Protein AF-A0A259D8V4-F1 (afdb_monomer_lite)

Radius of gyration: 22.52 Å; chains: 1; bounding box: 45×19×70 Å

Foldseek 3Di:
DDDPPDDDDDDDDQDADDPLVVLLVCLVVCLVVVLVVLCVQLVCLVVPFDDDDPVVSVVVSVVSVVVSVVVNVVVVVVSVVSNVVSVVVDPVVPPSND

pLDDT: mean 82.52, std 15.94, range [36.84, 97.25]

Secondary structure (DSSP, 8-state):
---------S----PPP-HHHHHHHHHHHHHHHHHHHHHHHHHHHHHSPPSS-HHHHHHHHHHHHHHHHHHHHHHHHHHHHHHHHHHHHHHHH-TT--

Sequence (98 aa):
MMSRFFHKLKTHPKTPPGLERKILRHIPQVFIFGLLGLSLPALLARLFPIAGSVSEVQRWIGTVDIYVISLIVFYCTAIFTVGFGAFIVMIMKGPAYV

Structure (mmCIF, N/CA/C/O backbone):
data_AF-A0A259D8V4-F1
#
_entry.id   AF-A0A259D8V4-F1
#
loop_
_atom_site.group_PDB
_atom_site.id
_atom_site.type_symbol
_atom_site.label_atom_id
_atom_site.label_alt_id
_atom_site.label_comp_id
_atom_site.label_asym_id
_atom_site.label_entity_id
_atom_site.label_seq_id
_atom_site.pdbx_PDB_ins_code
_atom_site.Cartn_x
_atom_site.Cartn_y
_atom_site.Cartn_z
_atom_site.occupancy
_atom_site.B_iso_or_equiv
_atom_site.auth_seq_id
_atom_site.auth_comp_id
_atom_site.auth_asym_id
_atom_site.auth_atom_id
_atom_site.pdbx_PDB_model_num
ATOM 1 N N . MET A 1 1 ? -2.424 7.055 44.574 1.00 36.84 1 MET A N 1
ATOM 2 C CA . MET A 1 1 ? -2.954 8.048 43.614 1.00 36.84 1 MET A CA 1
ATOM 3 C C . MET A 1 1 ? -3.317 7.292 42.337 1.00 36.84 1 MET A C 1
ATOM 5 O O . MET A 1 1 ? -2.437 6.997 41.548 1.00 36.84 1 MET A O 1
ATOM 9 N N . MET A 1 2 ? -4.569 6.835 42.209 1.00 40.53 2 MET A N 1
ATOM 10 C CA . MET A 1 2 ? -5.044 6.011 41.082 1.00 40.53 2 MET A CA 1
ATOM 11 C C . MET A 1 2 ? -6.095 6.812 40.311 1.00 40.53 2 MET A C 1
ATOM 13 O O . MET A 1 2 ? -7.074 7.270 40.899 1.00 40.53 2 MET A O 1
ATOM 17 N N . SER A 1 3 ? -5.858 7.028 39.019 1.00 45.16 3 SER A N 1
ATOM 18 C CA . SER A 1 3 ? -6.685 7.840 38.126 1.00 45.16 3 SER A CA 1
ATOM 19 C C . SER A 1 3 ? -8.096 7.254 37.975 1.00 45.16 3 SER A C 1
ATOM 21 O O . SER A 1 3 ? -8.336 6.265 37.286 1.00 45.16 3 SER A O 1
ATOM 23 N N . ARG A 1 4 ? -9.061 7.899 38.639 1.00 56.03 4 ARG A N 1
ATOM 24 C CA . ARG A 1 4 ? -10.502 7.603 38.615 1.00 56.03 4 ARG A CA 1
ATOM 25 C C . ARG A 1 4 ? -11.189 8.133 37.344 1.00 56.03 4 ARG A C 1
ATOM 27 O O . ARG A 1 4 ? -12.112 8.932 37.448 1.00 56.03 4 ARG A O 1
ATOM 34 N N . PHE A 1 5 ? -10.762 7.721 36.151 1.00 58.62 5 PHE A N 1
ATOM 35 C CA . PHE A 1 5 ? -11.382 8.221 34.908 1.00 58.62 5 PHE A CA 1
ATOM 36 C C . PHE A 1 5 ? -12.447 7.316 34.275 1.00 58.62 5 PHE A C 1
ATOM 38 O O . PHE A 1 5 ? -13.116 7.756 33.348 1.00 58.62 5 PHE A O 1
ATOM 45 N N . PHE A 1 6 ? -12.705 6.108 34.792 1.00 58.25 6 PHE A N 1
ATOM 46 C CA . PHE A 1 6 ? -13.746 5.243 34.219 1.00 58.25 6 PHE A CA 1
ATOM 47 C C . PHE A 1 6 ? -14.656 4.637 35.289 1.00 58.25 6 PHE A C 1
ATOM 49 O O . PHE A 1 6 ? -14.349 3.611 35.896 1.00 58.25 6 PHE A O 1
ATOM 56 N N . HIS A 1 7 ? -15.814 5.267 35.496 1.00 53.75 7 HIS A N 1
ATOM 57 C CA . HIS A 1 7 ? -16.948 4.635 36.165 1.00 53.75 7 HIS A CA 1
ATOM 58 C C . HIS A 1 7 ? -17.513 3.547 35.240 1.00 53.75 7 HIS A C 1
ATOM 60 O O . HIS A 1 7 ? -18.176 3.844 34.249 1.00 53.75 7 HIS A O 1
ATOM 66 N N . LYS A 1 8 ? -17.244 2.271 35.547 1.00 55.88 8 LYS A N 1
ATOM 67 C CA . LYS A 1 8 ? -17.956 1.147 34.921 1.00 55.88 8 LYS A CA 1
ATOM 68 C C . LYS A 1 8 ? -19.410 1.157 35.399 1.00 55.88 8 LYS A C 1
ATOM 70 O O . LYS A 1 8 ? -19.677 0.869 36.565 1.00 55.88 8 LYS A O 1
ATOM 75 N N . LEU A 1 9 ? -20.339 1.470 34.499 1.00 59.94 9 LEU A N 1
ATOM 76 C CA . LEU A 1 9 ? -21.774 1.322 34.741 1.00 59.94 9 LEU A CA 1
ATOM 77 C C . LEU A 1 9 ? -22.122 -0.175 34.793 1.00 59.94 9 LEU A C 1
ATOM 79 O O . LEU A 1 9 ? -21.715 -0.951 33.930 1.00 59.94 9 LEU A O 1
ATOM 83 N N . LYS A 1 10 ? -22.824 -0.588 35.854 1.00 54.66 10 LYS A N 1
ATOM 84 C CA . LYS A 1 10 ? -22.950 -1.988 36.298 1.00 54.66 10 LYS A CA 1
ATOM 85 C C . LYS A 1 10 ? -23.828 -2.905 35.434 1.00 54.66 10 LYS A C 1
ATOM 87 O O . LYS A 1 10 ? -23.935 -4.078 35.765 1.00 54.66 10 LYS A O 1
ATOM 92 N N . THR A 1 11 ? -24.425 -2.444 34.339 1.00 54.09 11 THR A N 1
ATOM 93 C CA . THR A 1 11 ? -25.414 -3.245 33.595 1.00 54.09 11 THR A CA 1
ATOM 94 C C . THR A 1 11 ? -25.470 -2.857 32.116 1.00 54.09 11 THR A C 1
ATOM 96 O O . THR A 1 11 ? -26.434 -2.246 31.668 1.00 54.09 11 THR A O 1
ATOM 99 N N . HIS A 1 12 ? -24.447 -3.222 31.341 1.00 53.22 12 HIS A N 1
ATOM 100 C CA . HIS A 1 12 ? -24.570 -3.312 29.883 1.00 53.22 12 HIS A CA 1
ATOM 101 C C . HIS A 1 12 ? -24.471 -4.784 29.460 1.00 53.22 12 HIS A C 1
ATOM 103 O O . HIS A 1 12 ? -23.537 -5.464 29.896 1.00 53.22 12 HIS A O 1
ATOM 109 N N . PRO A 1 13 ? -25.401 -5.303 28.634 1.00 55.94 13 PRO A N 1
ATOM 110 C CA . PRO A 1 13 ? -25.241 -6.626 28.050 1.00 55.94 13 PRO A CA 1
ATOM 111 C C . PRO A 1 13 ? -23.969 -6.626 27.198 1.00 55.94 13 PRO A C 1
ATOM 113 O O . PRO A 1 13 ? -23.772 -5.740 26.362 1.00 55.94 13 PRO A O 1
ATOM 116 N N . LYS A 1 14 ? -23.084 -7.601 27.438 1.00 57.16 14 LYS A N 1
ATOM 117 C CA . LYS A 1 14 ? -21.858 -7.777 26.656 1.00 57.16 14 LYS A CA 1
ATOM 118 C C . LYS A 1 14 ? -22.243 -7.970 25.193 1.00 57.16 14 LYS A C 1
ATOM 120 O O . LYS A 1 14 ? -22.818 -8.995 24.833 1.00 57.16 14 LYS A O 1
ATOM 125 N N . THR A 1 15 ? -21.959 -6.980 24.358 1.00 56.59 15 THR A N 1
ATOM 126 C CA . THR A 1 15 ? -22.191 -7.086 22.920 1.00 56.59 15 THR A CA 1
ATOM 127 C C . THR A 1 15 ? -21.029 -7.865 22.297 1.00 56.59 15 THR A C 1
ATOM 129 O O . THR A 1 15 ? -19.869 -7.608 22.635 1.00 56.59 15 THR A O 1
ATOM 132 N N . PRO A 1 16 ? -21.304 -8.867 21.445 1.00 63.25 16 PRO A N 1
ATOM 133 C CA . PRO A 1 16 ? -20.259 -9.709 20.876 1.00 63.25 16 PRO A CA 1
ATOM 134 C C . PRO A 1 16 ? -19.288 -8.868 20.030 1.00 63.25 16 PRO A C 1
ATOM 136 O O . PRO A 1 16 ? -19.739 -7.950 19.344 1.00 63.25 16 PRO A O 1
ATOM 139 N N . PRO A 1 17 ? -17.969 -9.163 20.053 1.00 63.72 17 PRO A N 1
ATOM 140 C CA . PRO A 1 17 ? -16.949 -8.414 19.317 1.00 63.72 17 PRO A CA 1
ATOM 141 C C . PRO A 1 17 ? -17.334 -8.230 17.840 1.00 63.72 17 PRO A C 1
ATOM 143 O O . PRO A 1 17 ? -17.481 -9.205 17.108 1.00 63.72 17 PRO A O 1
ATOM 146 N N . GLY A 1 18 ? -17.495 -6.973 17.413 1.00 74.94 18 GLY A N 1
ATOM 147 C CA . GLY A 1 18 ? -17.893 -6.623 16.049 1.00 74.94 18 GLY A CA 1
ATOM 148 C C . GLY A 1 18 ? -16.755 -6.737 15.029 1.00 74.94 18 GLY A C 1
ATOM 149 O O . GLY A 1 18 ? -15.597 -6.988 15.375 1.00 74.94 18 GLY A O 1
ATOM 150 N N . LEU A 1 19 ? -17.087 -6.490 13.757 1.00 76.81 19 LEU A N 1
ATOM 151 C CA . LEU A 1 19 ? -16.158 -6.543 12.617 1.00 76.81 19 LEU A CA 1
ATOM 152 C C . LEU A 1 19 ? -14.901 -5.674 12.804 1.00 76.81 19 LEU A C 1
ATOM 154 O O . LEU A 1 19 ? -13.821 -6.087 12.390 1.00 76.81 19 LEU A O 1
ATOM 158 N N . GLU A 1 20 ? -15.000 -4.537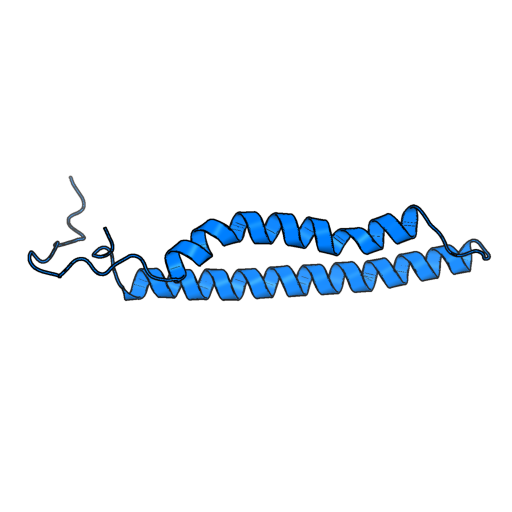 13.499 1.00 79.75 20 GLU A N 1
ATOM 159 C CA . GLU A 1 20 ? -13.867 -3.642 13.799 1.00 79.75 20 GLU A CA 1
ATOM 160 C C . GLU A 1 20 ? -12.688 -4.361 14.455 1.00 79.75 20 GLU A C 1
ATOM 162 O O . GLU A 1 20 ? -11.540 -4.142 14.084 1.00 79.75 20 GLU A O 1
ATOM 167 N N . ARG A 1 21 ? -12.950 -5.263 15.408 1.00 79.75 21 ARG A N 1
ATOM 168 C CA . ARG A 1 21 ? -11.883 -5.961 16.135 1.00 79.75 21 ARG A CA 1
ATOM 169 C C . ARG A 1 21 ? -11.164 -6.970 15.246 1.00 79.75 21 ARG A C 1
ATOM 171 O O . ARG A 1 21 ? -9.962 -7.184 15.400 1.00 79.75 21 ARG A O 1
ATOM 178 N N . LYS A 1 22 ? -11.897 -7.574 14.306 1.00 84.25 22 LYS A N 1
ATOM 179 C CA . LYS A 1 22 ? -11.330 -8.456 13.283 1.00 84.25 22 LYS A CA 1
ATOM 180 C C . LYS A 1 22 ? -10.491 -7.647 12.290 1.00 84.25 22 LYS A C 1
ATOM 182 O O . LYS A 1 22 ? -9.371 -8.051 11.996 1.00 84.25 22 LYS A O 1
ATOM 187 N N . ILE A 1 23 ? -10.983 -6.484 11.859 1.00 84.31 23 ILE A N 1
ATOM 188 C CA . ILE A 1 23 ? -10.255 -5.552 10.986 1.00 84.31 23 ILE A CA 1
ATOM 189 C C . ILE A 1 23 ? -8.948 -5.104 11.654 1.00 84.31 23 ILE A C 1
ATOM 191 O O . ILE A 1 23 ? -7.880 -5.336 11.100 1.00 84.31 23 ILE A O 1
ATOM 195 N N . LEU A 1 24 ? -9.001 -4.570 12.878 1.00 84.25 24 LEU A N 1
ATOM 196 C CA . LEU A 1 24 ? -7.818 -4.098 13.612 1.00 84.25 24 LEU A CA 1
ATOM 197 C C . LEU A 1 24 ? -6.771 -5.197 13.839 1.00 84.25 24 LEU A C 1
ATOM 199 O O . LEU A 1 24 ? -5.576 -4.923 13.798 1.00 84.25 24 LEU A O 1
ATOM 203 N N . ARG A 1 25 ? -7.199 -6.451 14.036 1.00 87.25 25 ARG A N 1
ATOM 204 C CA . ARG A 1 25 ? -6.280 -7.589 14.185 1.00 87.25 25 ARG A CA 1
ATOM 205 C C . ARG A 1 25 ? -5.613 -7.989 12.867 1.00 87.25 25 ARG A C 1
ATOM 207 O O . ARG A 1 25 ? -4.455 -8.394 12.887 1.00 87.25 25 ARG A O 1
ATOM 214 N N . HIS A 1 26 ? -6.329 -7.909 11.746 1.00 89.69 26 HIS A N 1
ATOM 215 C CA . HIS A 1 26 ? -5.800 -8.316 10.443 1.00 89.69 26 HIS A CA 1
ATOM 216 C C . HIS A 1 26 ? -5.076 -7.199 9.692 1.00 89.69 26 HIS A C 1
ATOM 218 O O . HIS A 1 26 ? -4.286 -7.515 8.808 1.00 89.69 26 HIS A O 1
ATOM 224 N N . ILE A 1 27 ? -5.275 -5.927 10.050 1.00 87.62 27 ILE A N 1
ATOM 225 C CA . ILE A 1 27 ? -4.602 -4.787 9.409 1.00 87.62 27 ILE A CA 1
ATOM 226 C C . ILE A 1 27 ? -3.084 -4.975 9.293 1.00 87.62 27 ILE A C 1
ATOM 228 O O . ILE A 1 27 ? -2.584 -4.813 8.183 1.00 87.62 27 ILE A O 1
ATOM 232 N N . PRO A 1 28 ? -2.338 -5.370 10.347 1.00 85.88 28 PRO A N 1
ATOM 233 C CA . PRO A 1 28 ? -0.891 -5.549 10.230 1.00 85.88 28 PRO A CA 1
ATOM 234 C C . PRO A 1 28 ? -0.508 -6.640 9.224 1.00 85.88 28 PRO A C 1
ATOM 236 O O . PRO A 1 28 ? 0.430 -6.475 8.451 1.00 85.88 28 PRO A O 1
ATOM 239 N N . GLN A 1 29 ? -1.258 -7.746 9.198 1.00 91.38 29 GLN A N 1
ATOM 240 C CA . GLN A 1 29 ? -1.009 -8.848 8.268 1.00 91.38 29 GLN A CA 1
ATOM 241 C C . GLN A 1 29 ? -1.316 -8.427 6.832 1.00 91.38 29 GLN A C 1
ATOM 243 O O . GLN A 1 29 ? -0.484 -8.601 5.949 1.00 91.38 29 GLN A O 1
ATOM 248 N N . VAL A 1 30 ? -2.491 -7.835 6.608 1.00 91.75 30 VAL A N 1
ATOM 249 C CA . VAL A 1 30 ? -2.919 -7.345 5.294 1.00 91.75 30 VAL A CA 1
ATOM 250 C C . VAL A 1 30 ? -1.928 -6.304 4.784 1.00 91.75 30 VAL A C 1
ATOM 252 O O . VAL A 1 30 ? -1.475 -6.411 3.651 1.00 91.75 30 VAL A O 1
ATOM 255 N N . PHE A 1 31 ? -1.496 -5.366 5.626 1.00 91.69 31 PHE A N 1
ATOM 256 C CA . PHE A 1 31 ? -0.488 -4.371 5.270 1.00 91.69 31 PHE A CA 1
ATOM 257 C C . PHE A 1 31 ? 0.801 -5.011 4.738 1.00 91.69 31 PHE A C 1
ATOM 259 O O . PHE A 1 31 ? 1.228 -4.681 3.634 1.00 91.69 31 PHE A O 1
ATOM 266 N N . ILE A 1 32 ? 1.367 -5.982 5.462 1.00 93.19 32 ILE A N 1
ATOM 267 C CA . ILE A 1 32 ? 2.596 -6.673 5.047 1.00 93.19 32 ILE A CA 1
ATOM 268 C C . ILE A 1 32 ? 2.373 -7.467 3.755 1.00 93.19 32 ILE A C 1
ATOM 270 O O . ILE A 1 32 ? 3.126 -7.303 2.799 1.00 93.19 32 ILE A O 1
ATOM 274 N N . PHE A 1 33 ? 1.334 -8.304 3.694 1.00 94.75 33 PHE A N 1
ATOM 275 C CA . PHE A 1 33 ? 1.085 -9.144 2.519 1.00 94.75 33 PHE A CA 1
ATOM 276 C C . PHE A 1 33 ? 0.753 -8.328 1.270 1.00 94.75 33 PHE A C 1
ATOM 278 O O . PHE A 1 33 ? 1.191 -8.683 0.179 1.00 94.75 33 PHE A O 1
ATOM 285 N N . GLY A 1 34 ? 0.026 -7.222 1.417 1.00 91.62 34 GLY A N 1
ATOM 286 C CA . GLY A 1 34 ? -0.253 -6.330 0.299 1.00 91.62 34 GLY A CA 1
ATOM 287 C C . GLY A 1 34 ? 0.979 -5.565 -0.160 1.00 91.62 34 GLY A C 1
ATOM 288 O O . GLY A 1 34 ? 1.200 -5.492 -1.359 1.00 91.62 34 GLY A O 1
ATOM 289 N N . LEU A 1 35 ? 1.838 -5.082 0.745 1.00 93.94 35 LEU A N 1
ATOM 290 C CA . LEU A 1 35 ? 3.118 -4.484 0.342 1.00 93.94 35 LEU A CA 1
ATOM 291 C C . LEU A 1 35 ? 3.997 -5.481 -0.416 1.00 93.94 35 LEU A C 1
ATOM 293 O O . LEU A 1 35 ? 4.527 -5.151 -1.476 1.00 93.94 35 LEU A O 1
ATOM 297 N N . LEU A 1 36 ? 4.108 -6.710 0.096 1.00 94.00 36 LEU A N 1
ATOM 298 C CA . LEU A 1 36 ? 4.849 -7.776 -0.572 1.00 94.00 36 LEU A CA 1
ATOM 299 C C . LEU A 1 36 ? 4.269 -8.045 -1.963 1.00 94.00 36 LEU A C 1
ATOM 301 O O . LEU A 1 36 ? 5.003 -7.976 -2.945 1.00 94.00 36 LEU A O 1
ATOM 305 N N . GLY A 1 37 ? 2.955 -8.258 -2.062 1.00 94.25 37 GLY A N 1
ATOM 306 C CA . GLY A 1 37 ? 2.270 -8.513 -3.329 1.00 94.25 37 GLY A CA 1
ATOM 307 C C . 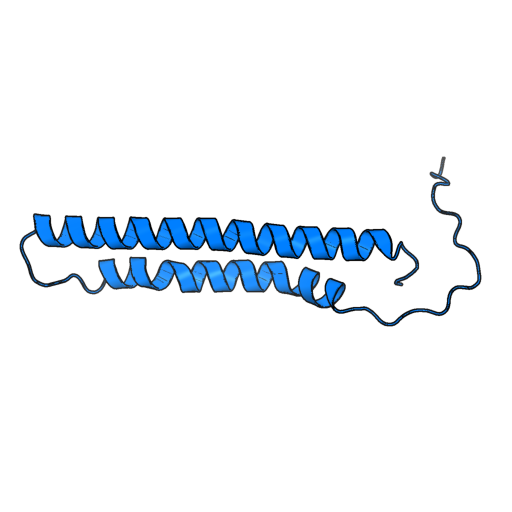GLY A 1 37 ? 2.414 -7.374 -4.340 1.00 94.25 37 GLY A C 1
ATOM 308 O O . GLY A 1 37 ? 2.707 -7.619 -5.507 1.00 94.25 37 GLY A O 1
ATOM 309 N N . LEU A 1 38 ? 2.273 -6.125 -3.896 1.00 94.25 38 LEU A N 1
ATOM 310 C CA . LEU A 1 38 ? 2.378 -4.946 -4.757 1.00 94.25 38 LEU A CA 1
ATOM 311 C C . LEU A 1 38 ? 3.805 -4.663 -5.226 1.00 94.25 38 LEU A C 1
ATOM 313 O O . LEU A 1 38 ? 3.978 -4.044 -6.269 1.00 94.25 38 LEU A O 1
ATOM 317 N N . SER A 1 39 ? 4.821 -5.135 -4.502 1.00 92.06 39 SER A N 1
ATOM 318 C CA . SER A 1 39 ? 6.223 -5.025 -4.923 1.00 92.06 39 SER A CA 1
ATOM 319 C C . SER A 1 39 ? 6.653 -6.090 -5.944 1.00 92.06 39 SER A C 1
ATOM 321 O O . SER A 1 39 ? 7.695 -5.939 -6.585 1.00 92.06 39 SER A O 1
ATO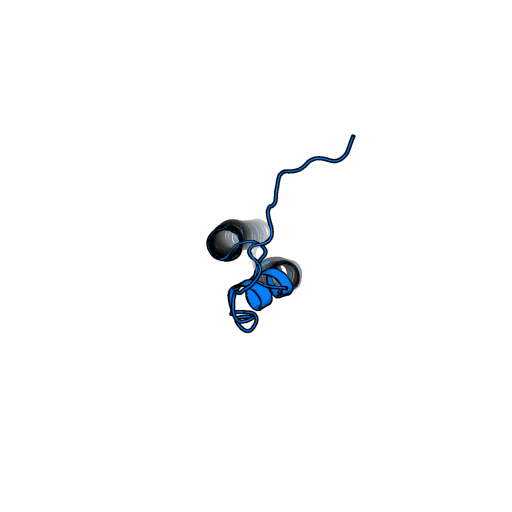M 323 N N . LEU A 1 40 ? 5.848 -7.143 -6.150 1.00 94.12 40 LEU A N 1
ATOM 324 C CA . LEU A 1 40 ? 6.166 -8.228 -7.085 1.00 94.12 40 LEU A CA 1
ATOM 325 C C . LEU A 1 40 ? 6.384 -7.755 -8.530 1.00 94.12 40 LEU A C 1
ATOM 327 O O . LEU A 1 40 ? 7.365 -8.196 -9.124 1.00 94.12 40 LEU A O 1
ATOM 331 N N . PRO A 1 41 ? 5.560 -6.865 -9.120 1.00 90.69 41 PRO A N 1
ATOM 332 C CA . PRO A 1 41 ? 5.780 -6.415 -10.493 1.00 90.69 41 PRO A CA 1
ATOM 333 C C . PRO A 1 41 ? 7.123 -5.701 -10.680 1.00 90.69 41 PRO A C 1
ATOM 335 O O . PRO A 1 41 ? 7.777 -5.911 -11.697 1.00 90.69 41 PRO A O 1
ATOM 338 N N . ALA A 1 42 ? 7.577 -4.925 -9.689 1.00 91.94 42 ALA A N 1
ATOM 339 C CA . ALA A 1 42 ? 8.891 -4.278 -9.728 1.00 91.94 42 ALA A CA 1
ATOM 340 C C . ALA A 1 42 ? 10.034 -5.307 -9.682 1.00 91.94 42 ALA A C 1
ATOM 342 O O . ALA A 1 42 ? 11.016 -5.185 -10.413 1.00 91.94 42 ALA A O 1
ATOM 343 N N . LEU A 1 43 ? 9.899 -6.359 -8.865 1.00 92.94 43 LEU A N 1
ATOM 344 C CA . LEU A 1 43 ? 10.862 -7.465 -8.835 1.00 92.94 43 LEU A CA 1
ATOM 345 C C . LEU A 1 43 ? 10.878 -8.233 -10.160 1.00 92.94 43 LEU A C 1
ATOM 347 O O . LEU A 1 43 ? 11.947 -8.477 -10.715 1.00 92.94 43 LEU A O 1
ATOM 351 N N . LEU A 1 44 ? 9.706 -8.567 -10.699 1.00 93.00 44 LEU A N 1
ATOM 352 C CA . LEU A 1 44 ? 9.583 -9.274 -11.973 1.00 93.00 44 LEU A CA 1
ATOM 353 C C . LEU A 1 44 ? 10.152 -8.457 -13.132 1.00 93.00 44 LEU A C 1
ATOM 355 O O . LEU A 1 44 ? 10.837 -9.024 -13.976 1.00 93.00 44 LEU A O 1
ATOM 359 N N . ALA A 1 45 ? 9.961 -7.136 -13.135 1.00 90.88 45 ALA A N 1
ATOM 360 C CA . ALA A 1 45 ? 10.555 -6.262 -14.140 1.00 90.88 45 ALA A CA 1
ATOM 361 C C . ALA A 1 45 ? 12.091 -6.252 -14.103 1.00 90.88 45 ALA A C 1
ATOM 363 O O . ALA A 1 45 ? 12.751 -6.078 -15.123 1.00 90.88 45 ALA A O 1
ATOM 364 N N . ARG A 1 46 ? 12.691 -6.487 -12.937 1.00 88.81 46 ARG A N 1
ATOM 365 C CA . ARG A 1 46 ? 14.152 -6.572 -12.809 1.00 88.81 46 ARG A CA 1
ATOM 366 C C . ARG A 1 46 ? 14.688 -7.960 -13.152 1.00 88.81 46 ARG A C 1
ATOM 368 O O . ARG A 1 46 ? 15.789 -8.063 -13.679 1.00 88.81 46 ARG A O 1
ATOM 375 N N . LEU A 1 47 ? 13.924 -9.014 -12.863 1.00 91.56 47 LEU A N 1
ATOM 376 C CA . LEU A 1 47 ? 14.315 -10.403 -13.130 1.00 91.56 47 LEU A CA 1
ATOM 377 C C . LEU A 1 47 ? 14.081 -10.824 -14.588 1.00 91.56 47 LEU A C 1
ATOM 379 O O . LEU A 1 47 ? 14.832 -11.642 -15.111 1.00 91.56 47 LEU A O 1
ATOM 383 N N . PHE A 1 48 ? 13.067 -10.256 -15.243 1.00 90.69 48 PHE A N 1
ATOM 384 C CA . PHE A 1 48 ? 12.677 -10.566 -16.618 1.00 90.69 48 PHE A CA 1
ATOM 385 C C . PHE A 1 48 ? 12.569 -9.277 -17.446 1.00 90.69 48 PHE A C 1
ATOM 387 O O . PHE A 1 48 ? 11.462 -8.812 -17.732 1.00 90.69 48 PHE A O 1
ATOM 394 N N . PRO A 1 49 ? 13.708 -8.660 -17.810 1.00 83.88 49 PRO A N 1
ATOM 395 C CA . PRO A 1 49 ? 13.705 -7.459 -18.629 1.00 83.88 49 PRO A CA 1
ATOM 396 C C . PRO A 1 49 ? 13.183 -7.753 -20.039 1.00 83.88 49 PRO A C 1
ATOM 398 O O . PRO A 1 49 ? 13.418 -8.820 -20.608 1.00 83.88 49 PRO A O 1
ATOM 401 N N . ILE A 1 50 ? 12.499 -6.769 -20.620 1.00 85.50 50 ILE A N 1
ATOM 402 C CA . ILE A 1 50 ? 12.108 -6.801 -22.031 1.00 85.50 50 ILE A CA 1
ATOM 403 C C . ILE A 1 50 ? 13.364 -6.797 -22.914 1.00 85.50 50 ILE A C 1
ATOM 405 O O . ILE A 1 50 ? 14.355 -6.139 -22.600 1.00 85.50 50 ILE A O 1
ATOM 409 N N . ALA A 1 51 ? 13.323 -7.525 -24.031 1.00 84.06 51 ALA A N 1
ATOM 410 C CA . ALA A 1 51 ? 14.385 -7.491 -25.028 1.00 84.06 51 ALA A CA 1
ATOM 411 C C . ALA A 1 51 ? 14.430 -6.115 -25.712 1.00 84.06 51 ALA A C 1
ATOM 413 O O . ALA A 1 51 ? 13.426 -5.658 -26.257 1.00 84.06 51 ALA A O 1
ATOM 414 N N . GLY A 1 52 ? 15.590 -5.463 -25.693 1.00 86.06 52 GLY A N 1
ATOM 415 C CA . GLY A 1 52 ? 15.770 -4.140 -26.281 1.00 86.06 52 GLY A CA 1
ATOM 416 C C . GLY A 1 52 ? 17.129 -3.538 -25.949 1.00 86.06 52 GLY A C 1
ATOM 417 O O . GLY A 1 52 ? 17.988 -4.173 -25.333 1.00 86.06 52 GLY A O 1
ATOM 418 N N . SER A 1 53 ? 17.320 -2.294 -26.367 1.00 89.38 53 SER A N 1
ATOM 419 C CA . SER A 1 53 ? 18.484 -1.495 -25.995 1.00 89.38 53 SER A CA 1
ATOM 420 C C . SER A 1 53 ? 18.495 -1.182 -24.493 1.00 89.38 53 SER A C 1
ATOM 422 O O . SER A 1 53 ? 17.464 -1.184 -23.818 1.00 89.38 53 SER A O 1
ATOM 424 N N . VAL A 1 54 ? 19.676 -0.860 -23.955 1.00 88.56 54 VAL A N 1
ATOM 425 C CA . VAL A 1 54 ? 19.838 -0.512 -22.531 1.00 88.56 54 VAL A CA 1
ATOM 426 C C . VAL A 1 54 ? 18.898 0.631 -22.121 1.00 88.56 54 VAL A C 1
ATOM 428 O O . VAL A 1 54 ? 18.309 0.586 -21.044 1.00 88.56 54 VAL A O 1
ATOM 431 N N . SER A 1 55 ? 18.701 1.629 -22.987 1.00 90.12 55 SER A N 1
ATOM 432 C CA . SER A 1 55 ? 17.806 2.764 -22.731 1.00 90.12 55 SER A CA 1
ATOM 433 C C . SER A 1 55 ? 16.330 2.361 -22.662 1.00 90.12 55 SER A C 1
ATOM 435 O O . SER A 1 55 ? 15.598 2.872 -21.813 1.00 90.12 55 SER A O 1
ATOM 437 N N . GLU A 1 56 ? 15.883 1.431 -23.507 1.00 90.38 56 GLU A N 1
ATOM 438 C CA . GLU A 1 56 ? 14.504 0.925 -23.501 1.00 90.38 56 GLU A CA 1
ATOM 439 C C . GLU A 1 56 ? 14.205 0.120 -22.236 1.00 90.38 56 GLU A C 1
ATOM 441 O O . GLU A 1 56 ? 13.173 0.340 -21.599 1.00 90.38 56 GLU A O 1
ATOM 446 N N . VAL A 1 57 ? 15.140 -0.739 -21.815 1.00 91.19 57 VAL A N 1
ATOM 447 C CA . VAL A 1 57 ? 15.015 -1.515 -20.572 1.00 91.19 57 VAL A CA 1
ATOM 448 C C . VAL A 1 57 ? 14.928 -0.589 -19.358 1.00 91.19 57 VAL A C 1
ATOM 450 O O . VAL A 1 57 ? 14.047 -0.758 -18.516 1.00 91.19 57 VAL A O 1
ATOM 453 N N . GLN A 1 58 ? 15.790 0.430 -19.280 1.00 91.94 58 GLN A N 1
ATOM 454 C CA . GLN A 1 58 ? 15.766 1.399 -18.178 1.00 91.94 58 GLN A CA 1
ATOM 455 C C . GLN A 1 58 ? 14.462 2.203 -18.140 1.00 91.94 58 GLN A C 1
ATOM 457 O O . GLN A 1 58 ? 13.874 2.380 -17.072 1.00 91.94 58 GLN A O 1
ATOM 462 N N . ARG A 1 59 ? 13.967 2.653 -19.301 1.00 93.25 59 ARG A N 1
ATOM 463 C CA . ARG A 1 59 ? 12.687 3.369 -19.388 1.00 93.25 59 ARG A CA 1
ATOM 464 C C . ARG A 1 59 ? 11.520 2.497 -18.928 1.00 93.25 59 ARG A C 1
ATOM 466 O O . ARG A 1 59 ? 10.623 2.987 -18.238 1.00 93.25 59 ARG A O 1
ATOM 473 N N . TRP A 1 60 ? 11.526 1.222 -19.305 1.0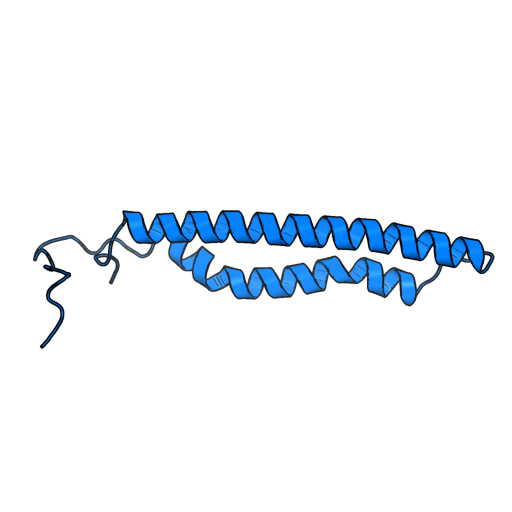0 91.88 60 TRP A N 1
ATOM 474 C CA . TRP A 1 60 ? 10.486 0.282 -18.913 1.00 91.88 60 TRP A CA 1
ATOM 475 C C . TRP A 1 60 ? 10.493 0.016 -17.403 1.00 91.88 60 TRP A C 1
ATOM 477 O O . TRP A 1 60 ? 9.455 0.186 -16.765 1.00 91.88 60 TRP A O 1
ATOM 487 N N . ILE A 1 61 ? 11.658 -0.286 -16.815 1.00 93.44 61 ILE A N 1
ATOM 488 C CA . ILE A 1 61 ? 11.800 -0.475 -15.361 1.00 93.44 61 ILE A CA 1
ATOM 489 C C . ILE A 1 61 ? 11.333 0.776 -14.609 1.00 93.44 61 ILE A C 1
ATOM 491 O O . ILE A 1 61 ? 10.530 0.666 -13.687 1.00 93.44 61 ILE A O 1
ATOM 495 N N . GLY A 1 62 ? 11.760 1.969 -15.037 1.00 94.31 62 GLY A N 1
ATOM 496 C CA . GLY A 1 62 ? 11.343 3.222 -14.402 1.00 94.31 62 GLY A CA 1
ATOM 497 C C . GLY A 1 62 ? 9.829 3.450 -14.456 1.00 94.31 62 GLY A C 1
ATOM 498 O O . GLY A 1 62 ? 9.231 3.901 -13.483 1.00 94.31 62 GLY A O 1
ATOM 499 N N . THR A 1 63 ? 9.187 3.083 -15.567 1.00 94.81 63 THR A N 1
ATOM 500 C CA . THR A 1 63 ? 7.726 3.173 -15.714 1.00 94.81 63 THR A CA 1
ATOM 501 C C . THR A 1 63 ? 7.014 2.221 -14.750 1.00 94.81 63 THR A C 1
ATOM 503 O O . THR A 1 63 ? 6.077 2.629 -14.062 1.00 94.81 63 THR A O 1
ATOM 506 N N . VAL A 1 64 ? 7.474 0.968 -14.660 1.00 95.50 64 VAL A N 1
ATOM 507 C CA . VAL A 1 64 ? 6.933 -0.020 -13.714 1.00 95.50 64 VAL A CA 1
ATOM 508 C C . VAL A 1 64 ? 7.108 0.459 -12.273 1.00 95.50 64 VAL A C 1
ATOM 510 O O . VAL A 1 64 ? 6.147 0.423 -11.505 1.00 95.50 64 VAL A O 1
ATOM 513 N N . ASP A 1 65 ? 8.289 0.970 -11.922 1.00 94.75 65 ASP A N 1
ATOM 514 C CA . ASP A 1 65 ? 8.586 1.466 -10.578 1.00 94.75 65 ASP A CA 1
ATOM 515 C C . ASP A 1 65 ? 7.661 2.638 -10.190 1.00 94.75 65 ASP A C 1
ATOM 517 O O . ASP A 1 65 ? 7.118 2.643 -9.084 1.00 94.75 65 ASP A O 1
ATOM 521 N N . ILE A 1 66 ? 7.385 3.584 -11.100 1.00 97.00 66 ILE A N 1
ATOM 522 C CA . ILE A 1 66 ? 6.434 4.688 -10.856 1.00 97.00 66 ILE A CA 1
ATOM 523 C C . ILE A 1 66 ? 5.035 4.155 -10.533 1.00 97.00 66 ILE A C 1
ATOM 525 O O . ILE A 1 66 ? 4.408 4.610 -9.570 1.00 97.00 66 ILE A O 1
ATOM 529 N N . TYR A 1 67 ? 4.531 3.193 -11.310 1.00 96.94 67 TYR A N 1
ATOM 530 C CA . TYR A 1 67 ? 3.209 2.616 -11.064 1.00 96.94 67 TYR A CA 1
ATOM 531 C C . TYR A 1 67 ? 3.162 1.844 -9.748 1.00 96.94 67 TYR A C 1
ATOM 533 O O . TYR A 1 67 ? 2.223 2.023 -8.975 1.00 96.94 67 TYR A O 1
ATOM 541 N N . VAL A 1 68 ? 4.184 1.035 -9.462 1.00 96.94 68 VAL A N 1
ATOM 542 C CA . VAL A 1 68 ? 4.279 0.259 -8.220 1.00 96.94 68 VAL A CA 1
ATOM 543 C C . VAL A 1 68 ? 4.311 1.180 -7.003 1.00 96.94 68 VAL A C 1
ATOM 545 O O . VAL A 1 68 ? 3.530 0.982 -6.075 1.00 96.94 68 VAL A O 1
ATOM 548 N N . ILE A 1 69 ? 5.142 2.226 -7.017 1.00 96.75 69 ILE A N 1
ATOM 549 C CA . ILE A 1 69 ? 5.212 3.205 -5.922 1.00 96.75 69 ILE A CA 1
ATOM 550 C C . ILE A 1 69 ? 3.862 3.903 -5.744 1.00 96.75 69 ILE A C 1
ATOM 552 O O . ILE A 1 69 ? 3.371 4.012 -4.621 1.00 96.75 69 ILE A O 1
ATOM 556 N N . SER A 1 70 ? 3.231 4.328 -6.841 1.00 97.25 70 SER A N 1
ATOM 557 C CA . SER A 1 70 ? 1.920 4.988 -6.806 1.00 97.25 70 SER A CA 1
ATOM 558 C C . SER A 1 70 ? 0.853 4.096 -6.161 1.00 97.25 70 SER A C 1
ATOM 560 O O . SER A 1 70 ? 0.082 4.548 -5.313 1.00 97.25 70 SER A O 1
ATOM 562 N N . LEU A 1 71 ? 0.842 2.809 -6.515 1.00 96.50 71 LEU A N 1
ATOM 563 C CA . LEU A 1 71 ? -0.102 1.825 -5.989 1.00 96.50 71 LEU A CA 1
ATOM 564 C C . LEU A 1 71 ? 0.183 1.499 -4.516 1.00 96.50 71 LEU A C 1
ATOM 566 O O . LEU A 1 71 ? -0.751 1.399 -3.726 1.00 96.50 71 LEU A O 1
ATOM 570 N N . ILE A 1 72 ? 1.456 1.412 -4.120 1.00 96.81 72 ILE A N 1
ATOM 571 C CA . ILE A 1 72 ? 1.867 1.244 -2.719 1.00 96.81 72 ILE A CA 1
ATOM 572 C C . ILE A 1 72 ? 1.401 2.427 -1.868 1.00 96.81 72 ILE A C 1
ATOM 574 O O . ILE A 1 72 ? 0.818 2.221 -0.806 1.00 96.81 72 ILE A O 1
ATOM 578 N N . VAL A 1 73 ? 1.615 3.662 -2.325 1.00 97.06 73 VAL A N 1
ATOM 579 C CA . VAL A 1 73 ? 1.177 4.858 -1.592 1.00 97.06 73 VAL A CA 1
ATOM 580 C C . VAL A 1 73 ? -0.344 4.862 -1.439 1.00 97.06 73 VAL A C 1
ATOM 582 O O . VAL A 1 73 ? -0.839 5.051 -0.328 1.00 97.06 73 VAL A O 1
ATOM 585 N N . PHE A 1 74 ? -1.081 4.584 -2.517 1.00 97.12 74 PHE A N 1
ATOM 586 C CA . PHE A 1 74 ? -2.540 4.463 -2.479 1.00 97.12 74 PHE A CA 1
ATOM 587 C C . PHE A 1 74 ? -3.020 3.343 -1.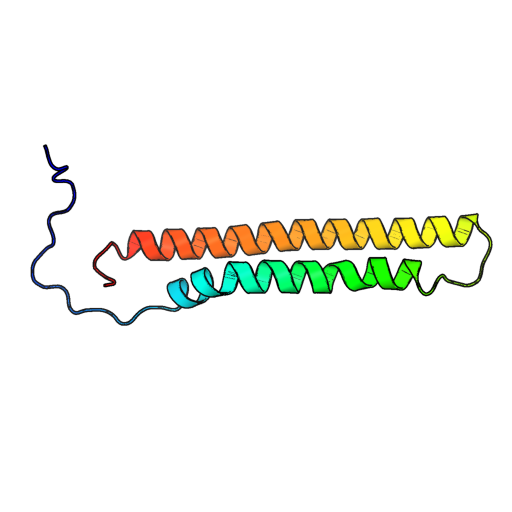540 1.00 97.12 74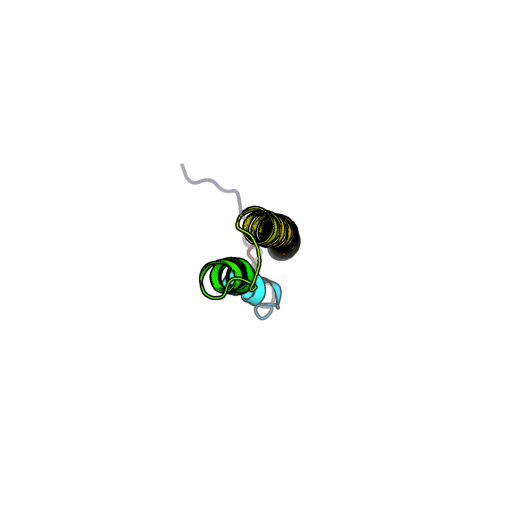 PHE A C 1
ATOM 589 O O . PHE A 1 74 ? -3.980 3.507 -0.790 1.00 97.12 74 PHE A O 1
ATOM 596 N N . TYR A 1 75 ? -2.335 2.202 -1.536 1.00 96.12 75 TYR A N 1
ATOM 597 C CA . TYR A 1 75 ? -2.643 1.084 -0.652 1.00 96.12 75 TYR A CA 1
ATOM 598 C C . TYR A 1 75 ? -2.433 1.438 0.825 1.00 96.12 75 TYR A C 1
ATOM 600 O O . TYR A 1 75 ? -3.295 1.170 1.665 1.00 96.12 75 TYR A O 1
ATOM 608 N N . CYS A 1 76 ? -1.311 2.088 1.141 1.00 95.25 76 CYS A N 1
ATOM 609 C CA . CYS A 1 76 ? -1.000 2.551 2.488 1.00 95.25 76 CYS A CA 1
ATOM 610 C C . CYS A 1 76 ? -2.051 3.541 3.000 1.00 95.25 76 CYS A C 1
ATOM 612 O O . CYS A 1 76 ? -2.509 3.405 4.136 1.00 95.25 76 CYS A O 1
ATOM 614 N N . THR A 1 77 ? -2.469 4.507 2.174 1.00 96.00 77 THR A N 1
ATOM 615 C CA . THR A 1 77 ? -3.509 5.469 2.564 1.00 96.00 77 THR A CA 1
ATOM 616 C C . THR A 1 77 ? -4.862 4.788 2.751 1.00 96.00 77 THR A C 1
ATOM 618 O O . THR A 1 77 ? -5.519 5.039 3.758 1.00 96.00 77 THR A O 1
ATOM 621 N N . ALA A 1 78 ? -5.246 3.857 1.872 1.00 95.75 78 ALA A N 1
ATOM 622 C CA . ALA A 1 78 ? -6.483 3.090 2.016 1.00 95.75 78 ALA A CA 1
ATOM 623 C C . ALA A 1 78 ? -6.517 2.268 3.318 1.00 95.75 78 ALA A C 1
ATOM 625 O O . ALA A 1 78 ? -7.503 2.322 4.059 1.00 95.75 78 ALA A O 1
ATOM 626 N N . ILE A 1 79 ? -5.435 1.549 3.648 1.00 94.50 79 ILE A N 1
ATOM 627 C CA . ILE A 1 79 ? -5.329 0.807 4.916 1.00 94.50 79 ILE A CA 1
ATOM 628 C C . ILE A 1 79 ? -5.405 1.743 6.108 1.00 94.50 79 ILE A C 1
ATOM 630 O O . ILE A 1 79 ? -6.099 1.436 7.080 1.00 94.50 79 ILE A O 1
ATOM 634 N N . PHE A 1 80 ? -4.701 2.870 6.043 1.00 93.00 80 PHE A N 1
ATOM 635 C CA . PHE A 1 80 ? -4.724 3.857 7.108 1.00 93.00 80 PHE A CA 1
ATOM 636 C C . PHE A 1 80 ? -6.147 4.370 7.351 1.00 93.00 80 PHE A C 1
ATOM 638 O O . PHE A 1 80 ? -6.605 4.367 8.491 1.00 93.00 80 PHE A O 1
ATOM 645 N N . THR A 1 81 ? -6.889 4.715 6.295 1.00 94.69 81 THR A N 1
ATOM 646 C CA . THR A 1 81 ? -8.288 5.149 6.396 1.00 94.69 81 THR A CA 1
ATOM 647 C C . THR A 1 81 ? -9.182 4.070 7.009 1.00 94.69 81 THR A C 1
ATOM 649 O O . THR A 1 81 ? -9.961 4.366 7.916 1.00 94.69 81 THR A O 1
ATOM 652 N N . VAL A 1 82 ? -9.057 2.812 6.574 1.00 92.50 82 VAL A N 1
ATOM 653 C CA . VAL A 1 82 ? -9.845 1.694 7.124 1.00 92.50 82 VAL A CA 1
ATOM 654 C C . VAL A 1 82 ? -9.507 1.446 8.596 1.00 92.50 82 VAL A C 1
ATOM 656 O O . VAL A 1 82 ? -10.409 1.267 9.417 1.00 92.50 82 VAL A O 1
ATOM 659 N N . GLY A 1 83 ? -8.222 1.465 8.953 1.00 90.88 83 GLY A N 1
ATOM 660 C CA . GLY A 1 83 ? -7.768 1.286 10.330 1.00 90.88 83 GLY A CA 1
ATOM 661 C C . GLY A 1 83 ? -8.214 2.404 11.251 1.00 90.88 83 GLY A C 1
ATOM 662 O O . GLY A 1 83 ? -8.708 2.137 12.345 1.00 90.88 83 GLY A O 1
ATOM 663 N N . PHE A 1 84 ? -8.121 3.643 10.781 1.00 90.00 84 PHE A N 1
ATOM 664 C CA . PHE A 1 84 ? -8.610 4.806 11.502 1.00 90.00 84 PHE A CA 1
ATOM 665 C C . PHE A 1 84 ? -10.130 4.748 11.707 1.00 90.00 84 PHE A C 1
ATOM 667 O O . PHE A 1 84 ? -10.609 4.950 12.822 1.00 90.00 84 PHE A O 1
ATOM 674 N N . GLY A 1 85 ? -10.891 4.367 10.677 1.00 89.94 85 GLY A N 1
ATOM 675 C CA . GLY A 1 85 ? -12.334 4.147 10.789 1.00 89.94 85 GLY A CA 1
ATOM 676 C C . GLY A 1 85 ? -12.691 3.059 11.806 1.00 89.94 85 GLY A C 1
ATOM 677 O O . GLY A 1 85 ? -13.533 3.279 12.674 1.00 89.94 85 GLY A O 1
ATOM 678 N N . ALA A 1 86 ? -12.010 1.909 11.767 1.00 88.25 86 ALA A N 1
ATOM 679 C CA . ALA A 1 86 ? -12.222 0.829 12.733 1.00 88.25 86 ALA A CA 1
ATOM 680 C C . ALA A 1 86 ? -11.821 1.225 14.168 1.00 88.25 86 ALA A C 1
ATOM 682 O O . ALA A 1 86 ? -12.442 0.775 15.132 1.00 88.25 86 ALA A O 1
ATOM 683 N N . PHE A 1 87 ? -10.812 2.084 14.318 1.00 85.88 87 PHE A N 1
ATOM 684 C CA . PHE A 1 87 ? -10.400 2.636 15.605 1.00 85.88 87 PHE A CA 1
ATOM 685 C C . PHE A 1 87 ? -11.451 3.594 16.184 1.00 85.88 87 PHE A C 1
ATOM 687 O O . PHE A 1 87 ? -11.810 3.463 17.353 1.00 85.88 87 PHE A O 1
ATOM 694 N N . ILE A 1 88 ? -12.013 4.492 15.367 1.00 88.50 88 ILE A N 1
ATOM 695 C CA . ILE A 1 88 ? -13.142 5.351 15.767 1.00 88.50 88 ILE A CA 1
ATOM 696 C C . ILE A 1 88 ? -14.347 4.488 16.168 1.00 88.50 88 ILE A C 1
ATOM 698 O O . ILE A 1 88 ? -14.876 4.658 17.264 1.00 88.50 88 ILE A O 1
ATOM 702 N N . VAL A 1 89 ? -14.683 3.508 15.320 1.00 86.50 89 VAL A N 1
ATOM 703 C CA . VAL A 1 89 ? -15.436 2.271 15.602 1.00 86.50 89 VAL A CA 1
ATOM 704 C C . VAL A 1 89 ? -15.454 1.857 17.080 1.00 86.50 89 VAL A C 1
ATOM 706 O O . VAL A 1 89 ? -16.399 2.004 17.863 1.00 86.50 89 VAL A O 1
ATOM 709 N N . MET A 1 90 ? -14.273 1.381 17.459 1.00 84.06 90 MET A N 1
ATOM 710 C CA . MET A 1 90 ? -13.954 0.861 18.772 1.00 84.06 90 MET A CA 1
ATOM 711 C C . MET A 1 90 ? -14.127 1.907 19.882 1.00 84.06 90 MET A C 1
ATOM 713 O O . MET A 1 90 ? -14.647 1.568 20.945 1.00 84.06 90 MET A O 1
ATOM 717 N N . ILE A 1 91 ? -13.727 3.164 19.653 1.00 84.19 91 ILE A N 1
ATOM 718 C CA . ILE A 1 91 ? -13.892 4.247 20.636 1.00 84.19 91 ILE A CA 1
ATOM 719 C C . ILE A 1 91 ? -15.374 4.543 20.879 1.00 84.19 91 ILE A C 1
ATOM 721 O O . ILE A 1 91 ? -15.784 4.644 22.035 1.00 84.19 91 ILE A O 1
ATOM 725 N N . MET A 1 92 ? -16.183 4.640 19.820 1.00 86.00 92 MET A N 1
ATOM 726 C CA . MET A 1 92 ? -17.612 4.966 19.910 1.00 86.00 92 MET A CA 1
ATOM 727 C C . MET A 1 92 ? -18.398 3.933 20.722 1.00 86.00 92 MET A C 1
ATOM 729 O O . MET A 1 92 ? -19.339 4.286 21.428 1.00 86.00 92 MET A O 1
ATOM 733 N N . LYS A 1 93 ? -18.006 2.657 20.657 1.00 76.31 93 LYS A N 1
ATOM 734 C CA . LYS A 1 93 ? -18.621 1.584 21.455 1.00 76.31 93 LYS A CA 1
ATOM 735 C C . LYS A 1 93 ? -18.149 1.554 22.914 1.00 76.31 93 LYS A C 1
ATOM 737 O O . LYS A 1 93 ? -18.806 0.939 23.753 1.00 76.31 93 LYS A O 1
ATOM 742 N N . GLY A 1 94 ? -17.044 2.229 23.230 1.00 67.06 94 GLY A N 1
ATOM 743 C CA . GLY A 1 94 ? -16.504 2.359 24.580 1.00 67.06 94 GLY A CA 1
ATOM 744 C C . GLY A 1 94 ? -15.914 1.064 25.176 1.00 67.06 94 GLY A C 1
ATOM 745 O O . GLY A 1 94 ? -15.997 -0.020 24.595 1.00 67.06 94 GLY A O 1
ATOM 746 N N . PRO A 1 95 ? -15.329 1.138 26.389 1.00 58.50 95 PRO A N 1
ATOM 747 C CA . PRO A 1 95 ? -14.655 0.023 27.069 1.00 58.50 95 PRO A CA 1
ATOM 748 C C . PRO A 1 95 ? -15.606 -1.076 27.581 1.00 58.50 95 PRO A C 1
ATOM 750 O O . PRO A 1 95 ? -15.179 -1.955 28.327 1.00 58.50 95 PRO A O 1
ATOM 753 N N . ALA A 1 96 ? -16.890 -1.040 27.212 1.00 54.53 96 ALA A N 1
ATOM 754 C CA . ALA A 1 96 ? -17.871 -2.075 27.536 1.00 54.53 96 ALA A CA 1
ATOM 755 C C . ALA A 1 96 ? -17.730 -3.338 26.656 1.00 54.53 96 ALA A C 1
ATOM 757 O O . ALA A 1 96 ? -18.352 -4.356 26.945 1.00 54.53 96 ALA A O 1
ATOM 758 N N . TYR A 1 97 ? -16.877 -3.300 25.624 1.00 50.84 97 TYR A N 1
ATOM 759 C CA . TYR A 1 97 ? -16.546 -4.422 24.732 1.00 50.84 97 TYR A CA 1
ATOM 760 C C . TYR A 1 97 ? -15.464 -5.376 25.301 1.00 50.84 97 TYR A C 1
ATOM 762 O O . TYR A 1 97 ? -14.552 -5.807 24.585 1.00 50.84 97 TYR A O 1
ATOM 770 N N . VAL A 1 98 ? -15.555 -5.708 26.598 1.00 50.59 98 VAL A N 1
ATOM 771 C CA . VAL A 1 98 ? -14.742 -6.753 27.268 1.00 50.59 98 VAL A CA 1
ATOM 772 C C . VAL A 1 98 ? -15.578 -7.890 27.841 1.00 50.59 98 VAL A C 1
ATOM 774 O O . VAL A 1 98 ? -16.538 -7.659 28.610 1.00 50.59 98 VAL A O 1
#